Protein AF-A0A1I7XIV9-F1 (afdb_monomer)

Mean predicted aligned error: 5.63 Å

Nearest PDB structures (foldseek):
  6jyj-assembly3_C  TM=9.556E-01  e=9.157E-07  Xenopus tropicalis
  6jyj-assembly2_B  TM=9.566E-01  e=9.157E-07  Xenopus tropicalis
  6jyj-assembly1_A  TM=9.571E-01  e=1.527E-06  Xenopus tropicalis
  7cqz-assembly1_A  TM=9.324E-01  e=4.246E-06  Mus musculus
  6w3j-assembly1_A  TM=9.347E-01  e=5.144E-06  Homo sapiens

Solvent-accessible surface area (backbone atoms only — not comparable to full-atom values): 6182 Å² total; per-residue (Å²): 133,63,67,66,57,52,53,52,50,53,51,51,55,51,51,51,28,52,52,42,46,50,47,62,36,62,38,73,45,76,48,77,37,77,84,92,44,68,65,46,76,42,34,44,48,56,53,53,52,49,54,50,51,54,31,41,74,70,76,45,54,48,82,52,76,43,72,35,64,50,46,39,54,40,30,72,45,94,62,91,70,90,56,93,55,84,42,76,44,65,55,57,84,82,86,54,93,60,44,68,67,75,74,107

Secondary structure (DSSP, 8-state):
--HHHHHHHHHHHHHHHHHHHHHHHHSEEEEPPSTTPPPEEEEHHHHHHHHHHHHHHTT---S--EEEHHHHHHHH-SS-------EEE------STTHHHHH-

Structure (mmCIF, N/CA/C/O backbone):
data_AF-A0A1I7XIV9-F1
#
_entry.id   AF-A0A1I7XIV9-F1
#
loop_
_atom_site.group_PDB
_atom_site.id
_atom_site.type_symbol
_atom_site.label_atom_id
_atom_site.label_alt_id
_atom_site.label_comp_id
_atom_site.label_asym_id
_atom_site.label_entity_id
_atom_site.label_seq_id
_atom_site.pdbx_PDB_ins_code
_atom_site.Cartn_x
_atom_site.Cartn_y
_atom_site.Cartn_z
_atom_site.occupancy
_atom_site.B_iso_or_equiv
_atom_site.auth_seq_id
_atom_site.auth_comp_id
_atom_site.auth_asym_id
_atom_site.auth_atom_id
_atom_site.pdbx_PDB_model_num
ATOM 1 N N . MET A 1 1 ? 21.778 21.747 -29.589 1.00 49.97 1 MET A N 1
ATOM 2 C CA . MET A 1 1 ? 20.470 21.206 -30.030 1.00 49.97 1 MET A CA 1
ATOM 3 C C . MET A 1 1 ? 19.843 20.329 -28.929 1.00 49.97 1 MET A C 1
ATOM 5 O O . MET A 1 1 ? 19.014 19.476 -29.206 1.00 49.97 1 MET A O 1
ATOM 9 N N . ASP A 1 2 ? 20.140 20.590 -27.649 1.00 57.91 2 ASP A N 1
ATOM 10 C CA . ASP A 1 2 ? 20.097 19.527 -26.622 1.00 57.91 2 ASP A CA 1
ATOM 11 C C . ASP A 1 2 ? 18.943 19.641 -25.616 1.00 57.91 2 ASP A C 1
ATOM 13 O O . ASP A 1 2 ? 18.688 18.734 -24.828 1.00 57.91 2 ASP A O 1
ATOM 17 N N . ARG A 1 3 ? 18.185 20.742 -25.657 1.00 53.72 3 ARG A N 1
ATOM 18 C CA . ARG A 1 3 ? 17.109 21.010 -24.687 1.00 53.72 3 ARG A CA 1
ATOM 19 C C . ARG A 1 3 ? 15.806 20.261 -25.001 1.00 53.72 3 ARG A C 1
ATOM 21 O O . ARG A 1 3 ? 15.083 19.872 -24.091 1.00 53.72 3 ARG A O 1
ATOM 28 N N . LEU A 1 4 ? 15.519 20.029 -26.285 1.00 54.88 4 LEU A N 1
ATOM 29 C CA . LEU A 1 4 ? 14.316 19.312 -26.734 1.00 54.88 4 LEU A CA 1
ATOM 30 C C . LEU A 1 4 ? 14.435 17.792 -26.523 1.00 54.88 4 LEU A C 1
ATOM 32 O O . LEU A 1 4 ? 13.471 17.156 -26.098 1.00 54.88 4 LEU A O 1
ATOM 36 N N . ALA A 1 5 ? 15.625 17.223 -26.745 1.00 59.31 5 ALA A N 1
ATOM 37 C CA . ALA A 1 5 ? 15.906 15.809 -26.489 1.00 59.31 5 ALA A CA 1
ATOM 38 C C . ALA A 1 5 ? 15.887 15.488 -24.983 1.00 59.31 5 ALA A C 1
ATOM 40 O O . ALA A 1 5 ? 15.255 14.518 -24.571 1.00 59.31 5 ALA A O 1
ATOM 41 N N . SER A 1 6 ? 16.483 16.358 -24.155 1.00 64.31 6 SER A N 1
ATOM 42 C CA . SER A 1 6 ? 16.474 16.233 -22.690 1.00 64.31 6 SER A CA 1
ATOM 43 C C . SER A 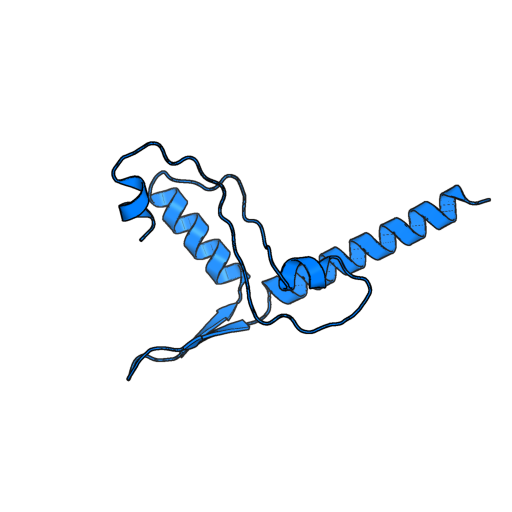1 6 ? 15.052 16.243 -22.107 1.00 64.31 6 SER A C 1
ATOM 45 O O . SER A 1 6 ? 14.707 15.373 -21.308 1.00 64.31 6 SER A O 1
ATOM 47 N N . ASN A 1 7 ? 14.182 17.142 -22.588 1.00 67.81 7 ASN A N 1
ATOM 48 C CA . ASN A 1 7 ? 12.775 17.185 -22.172 1.00 67.81 7 ASN A CA 1
ATOM 49 C C . ASN A 1 7 ? 11.982 15.943 -22.600 1.00 67.81 7 ASN A C 1
ATOM 51 O O . ASN A 1 7 ? 11.099 15.493 -21.872 1.00 67.81 7 ASN A O 1
ATOM 55 N N . SER A 1 8 ? 12.282 15.390 -23.776 1.00 71.56 8 SER A N 1
ATOM 56 C CA . SER A 1 8 ? 11.586 14.209 -24.301 1.00 71.56 8 SER A CA 1
ATOM 57 C C . SER A 1 8 ? 11.967 12.945 -23.531 1.00 71.56 8 SER A C 1
ATOM 59 O O . SER A 1 8 ? 11.095 12.157 -23.174 1.00 71.56 8 SER A O 1
ATOM 61 N N . HIS A 1 9 ? 13.254 12.796 -23.209 1.00 73.81 9 HIS A N 1
ATOM 62 C CA . HIS A 1 9 ? 13.761 11.704 -22.383 1.00 73.81 9 HIS A CA 1
ATOM 63 C C . HIS A 1 9 ? 13.184 11.763 -20.965 1.00 73.81 9 HIS A C 1
ATOM 65 O O . HIS A 1 9 ? 12.604 10.794 -20.491 1.00 73.81 9 HIS A O 1
ATOM 71 N N . PHE A 1 10 ? 13.248 12.928 -20.313 1.00 75.88 10 PHE A N 1
ATOM 72 C CA . PHE A 1 10 ? 12.683 13.114 -18.975 1.00 75.88 10 PHE A CA 1
ATOM 73 C C . PHE A 1 10 ? 11.175 12.817 -18.926 1.00 75.88 10 PHE A C 1
ATOM 75 O O . PHE A 1 10 ? 10.691 12.167 -18.002 1.00 75.88 10 PHE A O 1
ATOM 82 N N . LYS A 1 11 ? 10.426 13.234 -19.956 1.00 78.19 11 LYS A N 1
ATOM 83 C CA . LYS A 1 11 ? 8.996 12.927 -20.076 1.00 78.19 11 LYS A CA 1
ATOM 84 C C . LYS A 1 11 ? 8.735 11.424 -20.215 1.00 78.19 11 LYS A C 1
ATOM 86 O O . LYS A 1 11 ? 7.785 10.932 -19.615 1.00 78.19 11 LYS A O 1
ATOM 91 N N . LEU A 1 12 ? 9.554 10.707 -20.986 1.00 81.44 12 LEU A N 1
ATOM 92 C CA . LEU A 1 12 ? 9.424 9.260 -21.157 1.00 81.44 12 LEU A CA 1
ATOM 93 C C . LEU A 1 12 ? 9.689 8.507 -19.846 1.00 81.44 12 LEU A C 1
ATOM 95 O O . LEU A 1 12 ? 8.923 7.612 -19.498 1.00 81.44 12 LEU A O 1
ATOM 99 N N . GLU A 1 13 ? 10.712 8.911 -19.094 1.00 82.38 13 GLU A N 1
ATOM 100 C CA . GLU A 1 13 ? 11.039 8.306 -17.798 1.00 82.38 13 GLU A CA 1
ATOM 101 C C . GLU A 1 13 ? 9.926 8.522 -16.761 1.00 82.38 13 GLU A C 1
ATOM 103 O O . GLU A 1 13 ? 9.552 7.590 -16.048 1.00 82.38 13 GLU A O 1
ATOM 108 N N . ILE A 1 14 ? 9.298 9.705 -16.742 1.00 87.50 14 ILE A N 1
ATOM 109 C CA . ILE A 1 14 ? 8.121 9.959 -15.895 1.00 87.50 14 ILE A CA 1
ATOM 110 C C . ILE A 1 14 ? 6.950 9.051 -16.278 1.00 87.50 14 ILE A C 1
ATOM 112 O O . ILE A 1 14 ? 6.301 8.492 -15.395 1.00 87.50 14 ILE A O 1
ATOM 116 N N . VAL A 1 15 ? 6.655 8.910 -17.574 1.00 89.50 15 VAL A N 1
ATOM 117 C CA . VAL A 1 15 ? 5.543 8.064 -18.036 1.00 89.50 15 VAL A CA 1
ATOM 118 C C . VAL A 1 15 ? 5.760 6.616 -17.602 1.00 89.50 15 VAL A C 1
ATOM 120 O O . VAL A 1 15 ? 4.859 6.033 -17.005 1.00 89.50 15 VAL A O 1
ATOM 123 N N . LYS A 1 16 ? 6.971 6.076 -17.793 1.00 89.25 16 LYS A N 1
ATOM 124 C CA . LYS A 1 16 ? 7.324 4.729 -17.324 1.00 89.25 16 LYS A CA 1
ATOM 125 C C . LYS A 1 16 ? 7.137 4.577 -15.816 1.00 89.25 16 LYS A C 1
ATOM 127 O O . LYS A 1 16 ? 6.515 3.612 -15.385 1.00 89.25 16 LYS A O 1
ATOM 132 N N . CYS A 1 17 ? 7.618 5.531 -15.015 1.00 93.06 17 CYS A N 1
ATOM 133 C CA . CYS A 1 17 ? 7.441 5.494 -13.561 1.00 93.06 17 CYS A CA 1
ATOM 134 C C . CYS A 1 17 ? 5.955 5.475 -13.171 1.00 93.06 17 CYS A C 1
ATOM 136 O O . CYS A 1 17 ? 5.542 4.706 -12.304 1.00 93.06 17 CYS A O 1
ATOM 138 N N . ILE A 1 18 ? 5.126 6.297 -13.822 1.00 94.75 18 ILE A N 1
ATOM 139 C CA . ILE A 1 18 ? 3.681 6.334 -13.563 1.00 94.75 18 ILE A CA 1
ATOM 140 C C . ILE A 1 18 ? 3.030 4.996 -13.927 1.00 94.75 18 ILE A C 1
ATOM 142 O O . ILE A 1 18 ? 2.183 4.512 -13.176 1.00 94.75 18 ILE A O 1
ATOM 146 N N . ASP A 1 19 ? 3.415 4.388 -15.046 1.00 94.62 19 ASP A N 1
ATOM 147 C CA . ASP A 1 19 ? 2.854 3.108 -15.476 1.00 94.62 19 ASP A CA 1
ATOM 148 C C . ASP A 1 19 ? 3.287 1.960 -14.556 1.00 94.62 19 ASP A C 1
ATOM 150 O O . ASP A 1 19 ? 2.440 1.171 -14.142 1.00 94.62 19 ASP A O 1
ATOM 154 N N . ARG A 1 20 ? 4.549 1.928 -14.111 1.00 95.12 20 ARG A N 1
ATOM 155 C CA . ARG A 1 20 ? 5.017 0.965 -13.096 1.00 95.12 20 ARG A CA 1
ATOM 156 C C . ARG A 1 20 ? 4.271 1.126 -11.778 1.00 95.12 20 ARG A C 1
ATOM 158 O O . ARG A 1 20 ? 3.826 0.136 -11.206 1.00 95.12 20 ARG A O 1
ATOM 165 N N . LEU A 1 21 ? 4.076 2.363 -11.314 1.00 96.88 21 LEU A N 1
ATOM 166 C CA . LEU A 1 21 ? 3.279 2.631 -10.117 1.00 96.88 21 LEU A CA 1
ATOM 167 C C . LEU A 1 21 ? 1.841 2.125 -10.282 1.00 96.88 21 LEU A C 1
ATOM 169 O O . LEU A 1 21 ? 1.297 1.522 -9.362 1.00 96.88 21 LEU A O 1
ATOM 173 N N . ARG A 1 22 ? 1.219 2.345 -11.447 1.00 97.12 22 ARG A N 1
ATOM 174 C CA . ARG A 1 22 ? -0.130 1.835 -11.732 1.00 97.12 22 ARG A CA 1
ATOM 175 C C . ARG A 1 22 ? -0.184 0.316 -11.700 1.00 97.12 22 ARG A C 1
ATOM 177 O O . ARG A 1 22 ? -1.165 -0.200 -11.172 1.00 97.12 22 ARG A O 1
ATOM 184 N N . THR A 1 23 ? 0.821 -0.373 -12.236 1.00 95.31 23 THR A N 1
ATOM 185 C CA . THR A 1 23 ? 0.916 -1.835 -12.159 1.00 95.31 23 THR A CA 1
ATOM 186 C C . THR A 1 23 ? 0.965 -2.280 -10.703 1.00 95.31 23 THR A C 1
ATOM 188 O O . THR A 1 23 ? 0.031 -2.930 -10.250 1.00 95.31 23 THR A O 1
ATOM 191 N N . VAL A 1 24 ? 1.933 -1.786 -9.921 1.00 96.19 24 VAL A N 1
ATOM 192 C CA . VAL A 1 24 ? 2.081 -2.152 -8.499 1.00 96.19 24 VAL A CA 1
ATOM 193 C C . VAL A 1 24 ? 0.805 -1.878 -7.690 1.00 96.19 24 VAL A C 1
ATOM 195 O O . VAL A 1 24 ? 0.427 -2.665 -6.829 1.00 96.19 24 VAL A O 1
ATOM 198 N N . LEU A 1 25 ? 0.101 -0.774 -7.962 1.00 97.75 25 LEU A N 1
ATOM 199 C CA . LEU A 1 25 ? -1.150 -0.444 -7.272 1.00 97.75 25 LEU A CA 1
ATOM 200 C C . LEU A 1 25 ? -2.328 -1.353 -7.664 1.00 97.75 25 LEU A C 1
ATOM 202 O O . LEU A 1 25 ? -3.222 -1.563 -6.843 1.00 97.75 25 LEU A O 1
ATOM 206 N N . ASN A 1 26 ? -2.365 -1.853 -8.901 1.00 97.94 26 ASN A N 1
ATOM 207 C CA . ASN A 1 26 ? -3.436 -2.729 -9.386 1.00 97.94 26 ASN A CA 1
ATOM 208 C C . ASN A 1 26 ? -3.134 -4.219 -9.211 1.00 97.94 26 ASN A C 1
ATOM 210 O O . ASN A 1 26 ? -4.061 -5.023 -9.329 1.00 97.94 26 ASN A O 1
ATOM 214 N N . ASP A 1 27 ? -1.889 -4.578 -8.908 1.00 96.31 27 ASP A N 1
ATOM 215 C CA . ASP A 1 27 ? -1.504 -5.949 -8.620 1.00 96.31 27 ASP A CA 1
ATOM 216 C C . ASP A 1 27 ? -2.248 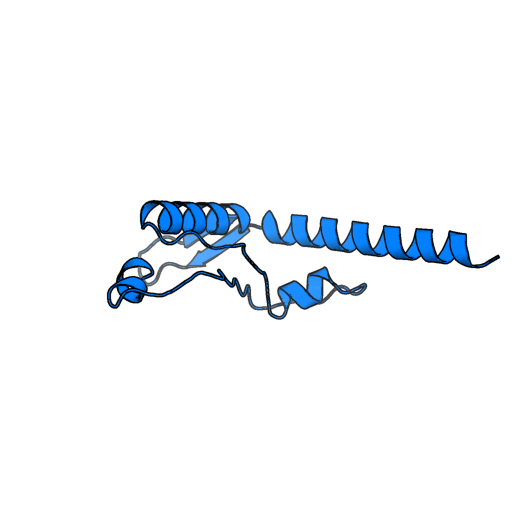-6.485 -7.396 1.00 96.31 27 ASP A C 1
ATOM 218 O O . ASP A 1 27 ? -2.530 -5.778 -6.418 1.00 96.31 27 ASP A O 1
ATOM 222 N N . THR A 1 28 ? -2.595 -7.767 -7.484 1.00 97.25 28 THR A N 1
ATOM 223 C CA . THR A 1 28 ? -3.237 -8.501 -6.396 1.00 97.25 28 THR A CA 1
ATOM 224 C C . THR A 1 28 ? -2.175 -8.958 -5.408 1.00 97.25 28 THR A C 1
ATOM 226 O O . THR A 1 28 ? -1.179 -9.564 -5.793 1.00 97.25 28 THR A O 1
ATOM 229 N N . VAL A 1 29 ? -2.409 -8.663 -4.135 1.00 95.00 29 VAL A N 1
ATOM 230 C CA . VAL A 1 29 ? -1.595 -9.086 -3.002 1.00 95.00 29 VAL A CA 1
ATOM 231 C C . VAL A 1 29 ? -2.381 -10.123 -2.214 1.00 95.00 29 VAL A C 1
ATOM 233 O O . VAL A 1 29 ? -3.558 -9.916 -1.901 1.00 95.00 29 VAL A O 1
ATOM 236 N N . ASP A 1 30 ? -1.708 -11.216 -1.873 1.00 96.50 30 ASP A N 1
ATOM 237 C CA . ASP A 1 30 ? -2.262 -12.274 -1.041 1.00 96.50 30 ASP A CA 1
ATOM 238 C C . ASP A 1 30 ? -1.868 -12.064 0.423 1.00 96.50 30 ASP A C 1
ATOM 240 O O . ASP A 1 30 ? -0.692 -11.979 0.775 1.00 96.50 30 ASP A O 1
ATOM 244 N N . ILE A 1 31 ? -2.869 -12.012 1.298 1.00 95.81 31 ILE A N 1
ATOM 245 C CA . ILE A 1 31 ? -2.697 -12.015 2.750 1.00 95.81 31 ILE A CA 1
ATOM 246 C C . ILE A 1 31 ? -3.085 -13.403 3.245 1.00 95.81 31 ILE A C 1
ATOM 248 O O . ILE A 1 31 ? -4.268 -13.745 3.333 1.00 95.81 31 ILE A O 1
ATOM 252 N N . HIS A 1 32 ? -2.082 -14.220 3.552 1.00 96.81 32 HIS A N 1
ATOM 253 C CA . HIS A 1 32 ? -2.299 -15.590 4.000 1.00 96.81 32 HIS A CA 1
ATOM 254 C C . HIS A 1 32 ? -2.838 -15.637 5.434 1.00 96.81 32 HIS A C 1
ATOM 256 O O . HIS A 1 32 ? -2.208 -15.157 6.379 1.00 96.81 32 HIS A O 1
ATOM 262 N N . GLY A 1 33 ? -4.006 -16.258 5.601 1.00 97.06 33 GLY A N 1
ATOM 263 C CA . GLY A 1 33 ? -4.589 -16.519 6.910 1.00 97.06 33 GLY A CA 1
ATOM 264 C C . GLY A 1 33 ? -3.783 -17.559 7.693 1.00 97.06 33 GLY A C 1
ATOM 265 O O . GLY A 1 33 ? -3.362 -18.584 7.161 1.00 97.06 33 GLY A O 1
ATOM 266 N N . LYS A 1 34 ? -3.574 -17.317 8.990 1.00 97.44 34 LYS A N 1
ATOM 267 C CA . LYS A 1 34 ? -2.937 -18.293 9.886 1.00 97.44 34 LYS A CA 1
ATOM 268 C C . LYS A 1 34 ? -3.939 -19.388 10.275 1.00 97.44 34 LYS A C 1
ATOM 270 O O . LYS A 1 34 ? -5.018 -19.079 10.765 1.00 97.44 34 LYS A O 1
ATOM 275 N N . GLY A 1 35 ? -3.571 -20.665 10.160 1.00 95.81 35 GLY A N 1
ATOM 276 C CA . GLY A 1 35 ? -4.446 -21.788 10.529 1.00 95.81 35 GLY A CA 1
ATOM 277 C C . GLY A 1 35 ? -5.526 -22.044 9.473 1.00 95.81 35 GLY A C 1
ATOM 278 O O . GLY A 1 35 ? -5.197 -22.215 8.308 1.00 95.81 35 GLY A O 1
ATOM 279 N N . ASN A 1 36 ? -6.802 -22.059 9.875 1.00 95.81 36 ASN A N 1
ATOM 280 C CA . ASN A 1 36 ? -7.936 -22.311 8.968 1.00 95.81 36 ASN A CA 1
ATOM 281 C C . ASN A 1 36 ? -8.565 -21.028 8.393 1.00 95.81 36 ASN A C 1
ATOM 283 O O . ASN A 1 36 ? -9.632 -21.086 7.782 1.00 95.81 36 ASN A O 1
ATOM 287 N N . PHE A 1 37 ? -7.954 -19.863 8.620 1.00 98.00 37 PHE A N 1
ATOM 288 C CA . PHE A 1 37 ? -8.421 -18.620 8.010 1.00 98.00 37 PHE A CA 1
ATOM 289 C C . PHE A 1 37 ? -8.074 -18.609 6.511 1.00 98.00 37 PHE A C 1
ATOM 291 O O . PHE A 1 37 ? -6.967 -19.010 6.148 1.00 98.00 37 PHE A O 1
ATOM 298 N N . PRO A 1 38 ? -8.990 -18.161 5.632 1.00 97.38 38 PRO A N 1
ATOM 299 C CA . PRO A 1 38 ? -8.741 -18.136 4.195 1.00 97.38 38 PRO A CA 1
ATOM 300 C C . PRO A 1 38 ? -7.651 -17.120 3.831 1.00 97.38 38 PRO A C 1
ATOM 302 O O . PRO A 1 38 ? -7.420 -16.150 4.554 1.00 97.38 38 PRO A O 1
ATOM 305 N N . THR A 1 39 ? -7.012 -17.323 2.676 1.00 98.06 39 THR A N 1
ATOM 306 C CA . THR A 1 39 ? -6.190 -16.273 2.056 1.00 98.06 39 THR A CA 1
ATOM 307 C C . THR A 1 39 ? -7.107 -15.183 1.509 1.00 98.06 39 THR A C 1
ATOM 309 O O . THR A 1 39 ? -8.114 -15.482 0.866 1.00 98.06 39 THR A O 1
ATOM 312 N N . ILE A 1 40 ? -6.762 -13.926 1.775 1.00 97.31 40 ILE A N 1
ATOM 313 C CA . ILE A 1 40 ? -7.430 -12.760 1.196 1.00 97.31 40 ILE A CA 1
ATOM 314 C C . ILE A 1 40 ? -6.594 -12.302 0.004 1.00 97.31 40 ILE A C 1
ATOM 316 O O . ILE A 1 40 ? -5.465 -11.865 0.197 1.00 97.31 40 ILE A O 1
ATOM 320 N N . SER A 1 41 ? -7.160 -12.369 -1.198 1.00 97.62 41 SER A N 1
ATOM 321 C CA . SER A 1 41 ? -6.551 -11.844 -2.425 1.00 97.62 41 SER A CA 1
ATOM 322 C C . SER A 1 41 ? -7.222 -10.524 -2.786 1.00 97.62 41 SER A C 1
ATOM 324 O O . SER A 1 41 ? -8.424 -10.481 -3.055 1.00 97.62 41 SER A O 1
ATOM 326 N N . VAL A 1 42 ? -6.471 -9.428 -2.746 1.00 97.50 42 VAL A N 1
ATOM 327 C CA . VAL A 1 42 ? -7.009 -8.073 -2.924 1.00 97.50 42 VAL A CA 1
ATOM 328 C C . VAL A 1 42 ? -5.989 -7.184 -3.622 1.00 97.50 42 VAL A C 1
ATOM 330 O O . VAL A 1 42 ? -4.787 -7.367 -3.459 1.00 97.50 42 VAL A O 1
ATOM 333 N N . ARG A 1 43 ? -6.438 -6.199 -4.405 1.00 98.19 43 ARG A N 1
ATOM 334 C CA . ARG A 1 43 ? -5.507 -5.253 -5.030 1.00 98.19 43 ARG A CA 1
ATOM 335 C C . ARG A 1 43 ? -4.888 -4.338 -3.982 1.00 98.19 43 ARG A C 1
ATOM 337 O O . ARG A 1 43 ? -5.576 -3.897 -3.056 1.00 98.19 43 ARG A O 1
ATOM 344 N N . LEU A 1 44 ? -3.625 -3.964 -4.171 1.00 97.88 44 LEU A N 1
ATOM 345 C CA . LEU A 1 44 ? -2.933 -3.059 -3.249 1.00 97.88 44 LEU A CA 1
ATOM 346 C C . LEU A 1 44 ? -3.692 -1.732 -3.057 1.00 97.88 44 LEU A C 1
ATOM 348 O O . LEU A 1 44 ? -3.842 -1.247 -1.933 1.00 97.88 44 LEU A O 1
ATOM 352 N N . ILE A 1 45 ? -4.234 -1.163 -4.138 1.00 98.19 45 ILE A N 1
ATOM 353 C CA . ILE A 1 45 ? -5.006 0.086 -4.087 1.00 98.19 45 ILE A CA 1
ATOM 354 C C . ILE A 1 45 ? -6.286 -0.022 -3.250 1.00 98.19 45 ILE A C 1
ATOM 356 O O . ILE A 1 45 ? -6.702 0.966 -2.637 1.00 98.19 45 ILE A O 1
ATOM 360 N N . ASP A 1 46 ? -6.894 -1.206 -3.179 1.00 98.25 46 ASP A N 1
ATOM 361 C CA . ASP A 1 46 ? -8.114 -1.426 -2.405 1.00 98.25 46 ASP A CA 1
ATOM 362 C C . ASP A 1 46 ? -7.786 -1.511 -0.905 1.00 98.25 46 ASP A C 1
ATOM 364 O O . ASP A 1 46 ? -8.505 -0.923 -0.094 1.00 98.25 46 ASP A O 1
ATOM 368 N N . ILE A 1 47 ? -6.649 -2.122 -0.531 1.00 97.06 47 ILE A N 1
ATOM 369 C CA . ILE A 1 47 ? -6.124 -2.077 0.848 1.00 97.06 47 ILE A CA 1
ATOM 370 C C . ILE A 1 47 ? -5.870 -0.623 1.259 1.00 97.06 47 ILE A C 1
ATOM 372 O O . ILE A 1 47 ? -6.361 -0.176 2.298 1.00 97.06 47 ILE A O 1
ATOM 376 N N . ILE A 1 48 ? -5.143 0.136 0.430 1.00 98.00 48 ILE A N 1
ATOM 377 C CA . ILE A 1 48 ? -4.818 1.544 0.700 1.00 98.00 48 ILE A CA 1
ATOM 378 C C . ILE A 1 48 ? -6.097 2.364 0.888 1.00 98.00 48 ILE A C 1
ATOM 380 O O . ILE A 1 48 ? -6.214 3.122 1.852 1.00 98.00 48 ILE A O 1
ATOM 384 N N . SER A 1 49 ? -7.066 2.209 -0.014 1.00 98.06 49 SER A N 1
ATOM 385 C CA . SER A 1 49 ? -8.348 2.917 0.049 1.00 98.06 49 SER A CA 1
ATOM 386 C C . SER A 1 49 ? -9.119 2.576 1.325 1.00 98.06 49 SER A C 1
ATOM 388 O O . SER A 1 49 ? -9.616 3.480 1.998 1.00 98.06 49 SER A O 1
ATOM 390 N N . CYS A 1 50 ? -9.157 1.296 1.700 1.00 97.81 50 CYS A N 1
ATOM 391 C CA . CYS A 1 50 ? -9.823 0.830 2.911 1.00 97.81 50 CYS A CA 1
ATOM 392 C C . CYS A 1 50 ? -9.189 1.426 4.178 1.00 97.81 50 CYS A C 1
ATOM 394 O O . CYS A 1 50 ? -9.893 2.027 4.991 1.00 97.81 50 CYS A O 1
ATOM 396 N N . VAL A 1 51 ? -7.862 1.338 4.324 1.00 97.31 51 VAL A N 1
ATOM 397 C CA . VAL A 1 51 ? -7.143 1.867 5.497 1.00 97.31 51 VAL A CA 1
ATOM 398 C C . VAL A 1 51 ? -7.326 3.379 5.618 1.00 97.31 51 VAL A C 1
ATOM 400 O O . VAL A 1 51 ? -7.650 3.874 6.697 1.00 97.31 51 VAL A O 1
ATOM 403 N N . ARG A 1 52 ? -7.196 4.128 4.512 1.00 97.69 52 ARG A N 1
ATOM 404 C CA . ARG A 1 52 ? -7.415 5.585 4.514 1.00 97.69 52 AR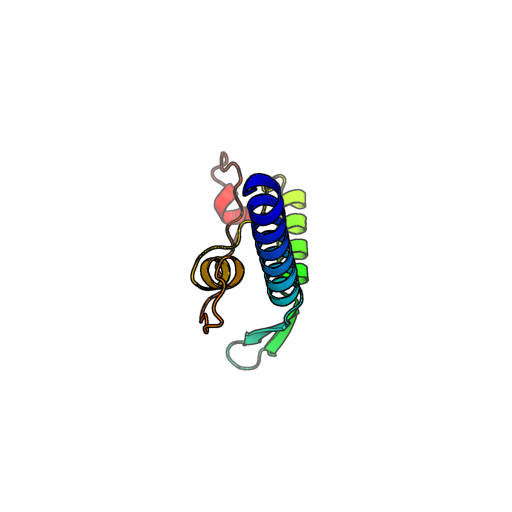G A CA 1
ATOM 405 C C . ARG A 1 52 ? -8.813 5.954 4.992 1.00 97.69 52 ARG A C 1
ATOM 407 O O . ARG A 1 52 ? -8.954 6.899 5.764 1.00 97.69 52 ARG A O 1
ATOM 414 N N . GLU A 1 53 ? -9.831 5.227 4.540 1.00 97.88 53 GLU A N 1
ATOM 415 C CA . GLU A 1 53 ? -11.213 5.499 4.926 1.00 97.88 53 GLU A CA 1
ATOM 416 C C . GLU A 1 53 ? -11.464 5.181 6.404 1.00 97.88 53 GLU A C 1
ATOM 418 O O . GLU A 1 53 ? -12.082 5.976 7.111 1.00 97.88 53 GLU A O 1
ATOM 423 N N . LYS A 1 54 ? -10.921 4.068 6.912 1.00 97.50 54 LYS A N 1
ATOM 424 C CA . LYS A 1 54 ? -11.014 3.717 8.337 1.00 97.50 54 LYS A CA 1
ATOM 425 C C . LYS A 1 54 ? -10.325 4.749 9.231 1.00 97.50 54 LYS A C 1
ATOM 427 O O . LYS A 1 54 ? -10.928 5.198 10.203 1.00 97.50 54 LYS A O 1
ATOM 432 N N . LEU A 1 55 ? -9.124 5.194 8.861 1.00 96.12 55 LEU A N 1
ATOM 433 C CA . LEU A 1 55 ? -8.402 6.250 9.577 1.00 96.12 55 LEU A CA 1
ATOM 434 C C . LEU A 1 55 ? -9.159 7.584 9.552 1.00 96.12 55 LEU A C 1
ATOM 436 O O . LEU A 1 55 ? -9.239 8.274 10.566 1.00 96.12 55 LEU A O 1
ATOM 440 N N . ARG A 1 56 ? -9.781 7.937 8.420 1.00 95.31 56 ARG A N 1
ATOM 441 C CA 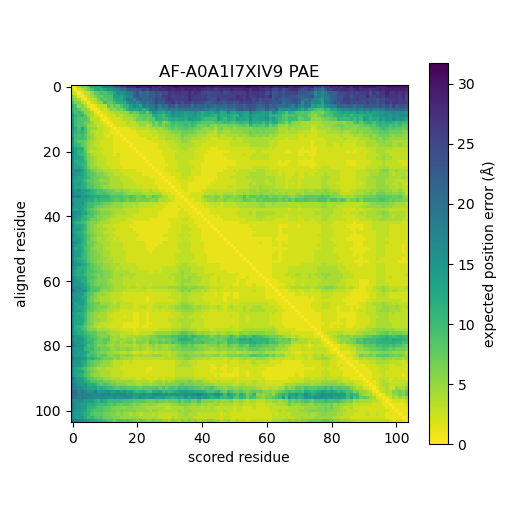. ARG A 1 56 ? -10.628 9.133 8.311 1.00 95.31 56 ARG A CA 1
ATOM 442 C C . ARG A 1 56 ? -11.830 9.062 9.258 1.00 95.31 56 ARG A C 1
ATOM 444 O O . ARG A 1 56 ? -12.106 10.042 9.941 1.00 95.31 56 ARG A O 1
ATOM 451 N N . ILE A 1 57 ? -12.521 7.921 9.317 1.00 96.31 57 ILE A N 1
ATOM 452 C CA . ILE A 1 57 ? -13.656 7.696 10.232 1.00 96.31 57 ILE A CA 1
ATOM 453 C C . ILE A 1 57 ? -13.212 7.787 11.700 1.00 96.31 57 ILE A C 1
ATOM 455 O O . ILE A 1 57 ? -13.958 8.293 12.533 1.00 96.31 57 ILE A O 1
ATOM 459 N N . ALA A 1 58 ? -11.984 7.369 12.011 1.00 93.81 58 ALA A N 1
ATOM 460 C CA . ALA A 1 58 ? -11.392 7.489 13.341 1.00 93.81 58 ALA A CA 1
ATOM 461 C C . ALA A 1 58 ? -10.922 8.919 13.701 1.00 93.81 58 ALA A C 1
ATOM 463 O O . ALA A 1 58 ? -10.307 9.102 14.751 1.00 93.81 58 ALA A O 1
ATOM 464 N N . ASN A 1 59 ? -11.206 9.929 12.863 1.00 93.56 59 ASN A N 1
ATOM 465 C CA . ASN A 1 59 ? -10.696 11.305 12.971 1.00 93.56 59 ASN A CA 1
ATOM 466 C C . ASN A 1 59 ? -9.162 11.397 12.934 1.00 93.56 59 ASN A C 1
ATOM 468 O O . ASN A 1 59 ? -8.563 12.260 13.569 1.00 93.56 59 ASN A O 1
ATOM 472 N N . MET A 1 60 ? -8.523 10.516 12.165 1.00 94.25 60 MET A N 1
ATOM 473 C CA . MET A 1 60 ? -7.071 10.444 12.014 1.00 94.25 60 MET A CA 1
ATOM 474 C C . MET A 1 60 ? -6.642 10.411 10.534 1.00 94.25 60 MET A C 1
ATOM 476 O O . MET A 1 60 ? -5.926 9.503 10.111 1.00 94.25 60 MET A O 1
ATOM 480 N N . PRO A 1 61 ? -7.102 11.353 9.689 1.00 95.44 61 PRO A N 1
ATOM 481 C CA . PRO A 1 61 ? -6.874 11.278 8.252 1.00 95.44 61 PRO A CA 1
ATOM 482 C C . PRO A 1 61 ? -5.378 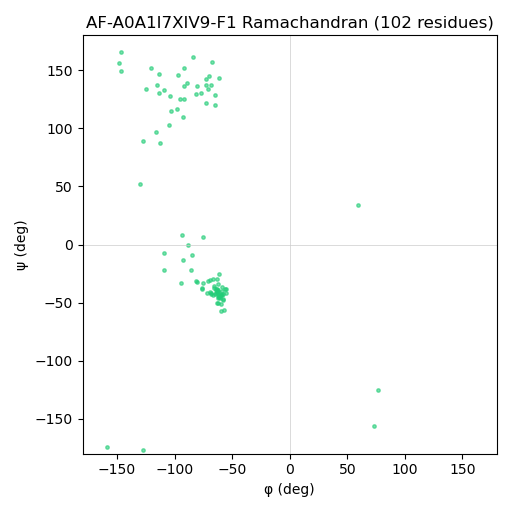11.405 7.904 1.00 95.44 61 PRO A C 1
ATOM 484 O O . PRO A 1 61 ? -4.732 12.376 8.306 1.00 95.44 61 PRO A O 1
ATOM 487 N N . PRO A 1 62 ? -4.812 10.486 7.103 1.00 96.19 62 PRO A N 1
ATOM 488 C CA . PRO A 1 62 ? -3.444 10.637 6.629 1.00 96.19 62 PRO A CA 1
ATOM 489 C C . PRO A 1 62 ? -3.349 11.745 5.570 1.00 96.19 62 PRO A C 1
ATOM 491 O O . PRO A 1 62 ? -4.221 11.874 4.707 1.00 96.19 62 PRO A O 1
ATOM 494 N N . LYS A 1 63 ? -2.252 12.515 5.592 1.00 95.19 63 LYS A N 1
ATOM 495 C CA . LYS A 1 63 ? -1.968 13.604 4.634 1.00 95.19 63 LYS A CA 1
ATOM 496 C C . LYS A 1 63 ? -1.813 13.070 3.208 1.00 95.19 63 LYS A C 1
ATOM 498 O O . LYS A 1 63 ? -2.249 13.691 2.243 1.00 95.19 63 LYS A O 1
ATOM 503 N N . CYS A 1 64 ? -1.184 11.908 3.079 1.00 95.56 64 CYS A N 1
ATOM 504 C CA . CYS A 1 64 ? -1.025 11.158 1.840 1.00 95.56 64 CYS A CA 1
ATOM 505 C C . CYS A 1 64 ? -0.738 9.685 2.167 1.00 95.56 64 CYS A C 1
ATOM 507 O O . CYS A 1 64 ? -0.769 9.286 3.328 1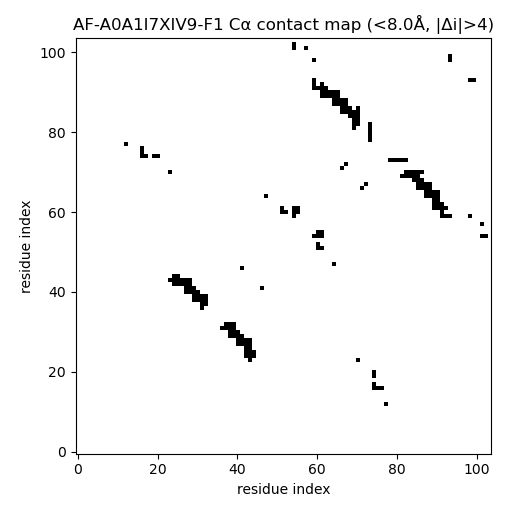.00 95.56 64 CYS A O 1
ATOM 509 N N . VAL A 1 65 ? -0.451 8.881 1.146 1.00 97.44 65 VAL A N 1
ATOM 510 C CA . VAL A 1 65 ? 0.126 7.543 1.315 1.00 97.44 65 VAL A CA 1
ATOM 511 C C . VAL A 1 65 ? 1.391 7.491 0.482 1.00 97.44 65 VAL A C 1
ATOM 513 O O . VAL A 1 65 ? 1.399 7.960 -0.657 1.00 97.44 65 VAL A O 1
ATOM 516 N N . LYS A 1 66 ? 2.468 6.976 1.066 1.00 97.69 66 LYS A N 1
ATOM 517 C CA . LYS A 1 66 ? 3.759 6.816 0.402 1.00 97.69 66 LYS A CA 1
ATOM 518 C C . LYS A 1 66 ? 4.074 5.333 0.301 1.00 97.69 66 LYS A C 1
ATOM 520 O O . LYS A 1 66 ? 3.878 4.603 1.266 1.00 97.69 66 LYS A O 1
ATOM 525 N N . LEU A 1 67 ? 4.584 4.927 -0.852 1.00 97.19 67 LEU A N 1
ATOM 526 C CA . LEU A 1 67 ? 5.218 3.630 -1.034 1.00 97.19 67 LEU A CA 1
ATOM 527 C C . LEU A 1 67 ? 6.719 3.796 -0.778 1.00 97.19 67 LEU A C 1
ATOM 529 O O . LEU A 1 67 ? 7.308 4.784 -1.222 1.00 97.19 67 LEU A O 1
ATOM 533 N N . ASN A 1 68 ? 7.317 2.863 -0.050 1.00 96.25 68 ASN A N 1
ATOM 534 C CA . ASN A 1 68 ? 8.737 2.855 0.282 1.00 96.25 68 ASN A CA 1
ATOM 535 C C . ASN A 1 68 ? 9.377 1.502 -0.089 1.00 96.25 68 ASN A C 1
ATOM 537 O O . ASN A 1 68 ? 8.730 0.636 -0.681 1.00 96.25 68 ASN A O 1
ATOM 541 N N . GLY A 1 69 ? 10.661 1.345 0.229 1.00 96.06 69 GLY A N 1
ATOM 542 C CA . GLY A 1 69 ? 11.374 0.078 0.115 1.00 96.06 69 GLY A CA 1
ATOM 543 C C . GLY A 1 69 ? 11.684 -0.321 -1.325 1.00 96.06 69 GLY A C 1
ATOM 544 O O . GLY A 1 69 ? 11.773 0.516 -2.230 1.00 96.06 69 GLY A O 1
ATOM 545 N N . GLY A 1 70 ? 11.863 -1.626 -1.538 1.00 95.50 70 GLY A N 1
ATOM 546 C CA . GLY A 1 70 ? 12.238 -2.187 -2.838 1.00 95.50 70 GLY A CA 1
ATOM 547 C C . GLY A 1 70 ? 11.238 -1.858 -3.948 1.00 95.50 70 GLY A C 1
ATOM 548 O O . GLY A 1 70 ? 11.652 -1.565 -5.067 1.00 95.50 70 GLY A O 1
ATOM 549 N N . ALA A 1 71 ? 9.941 -1.818 -3.633 1.00 95.75 71 ALA A N 1
ATOM 550 C CA . ALA A 1 71 ? 8.892 -1.477 -4.591 1.00 95.75 71 ALA A CA 1
ATOM 551 C C . ALA A 1 71 ? 8.982 -0.018 -5.078 1.00 95.75 71 ALA A C 1
ATOM 553 O O . ALA A 1 71 ? 8.774 0.260 -6.259 1.00 95.75 71 ALA A O 1
ATOM 554 N N . ALA A 1 72 ? 9.344 0.922 -4.197 1.00 96.62 72 ALA A N 1
ATOM 555 C CA . ALA A 1 72 ? 9.559 2.315 -4.590 1.00 96.62 72 ALA A CA 1
ATOM 556 C C . ALA A 1 72 ? 10.777 2.457 -5.514 1.00 96.62 72 ALA A C 1
ATOM 558 O O . ALA A 1 72 ? 10.697 3.128 -6.545 1.00 96.62 72 ALA A O 1
ATOM 559 N N . SER A 1 73 ? 11.878 1.775 -5.182 1.00 95.56 73 SER A N 1
ATOM 560 C CA . SER A 1 73 ? 13.068 1.722 -6.037 1.00 95.56 73 SER A CA 1
ATOM 561 C C . SER A 1 73 ? 12.768 1.074 -7.387 1.00 95.56 73 SER A C 1
ATOM 563 O O . SER A 1 73 ? 13.269 1.546 -8.402 1.00 95.56 73 SER A O 1
ATOM 565 N N . PHE A 1 74 ? 11.939 0.022 -7.412 1.00 95.19 74 PHE A N 1
ATOM 566 C CA . PHE A 1 74 ? 11.487 -0.621 -8.644 1.00 95.19 74 PHE A CA 1
ATOM 567 C C . PHE A 1 74 ? 10.796 0.412 -9.526 1.00 95.19 74 PHE A C 1
ATOM 569 O O . PHE A 1 74 ? 11.264 0.691 -10.619 1.00 95.19 74 PHE A O 1
ATOM 576 N N . ILE A 1 75 ? 9.761 1.081 -9.022 1.00 95.44 75 ILE A N 1
ATOM 577 C CA . ILE A 1 75 ? 8.992 2.072 -9.787 1.00 95.44 75 ILE A CA 1
ATOM 578 C C . ILE A 1 75 ? 9.866 3.193 -10.366 1.00 95.44 75 ILE A C 1
ATOM 580 O O . ILE A 1 75 ? 9.605 3.634 -11.482 1.00 95.44 75 ILE A O 1
ATOM 584 N N . ALA A 1 76 ? 10.873 3.651 -9.619 1.00 93.31 76 ALA A N 1
ATOM 585 C CA . ALA A 1 76 ? 11.741 4.761 -10.011 1.00 93.31 76 ALA A CA 1
ATOM 586 C C . ALA A 1 76 ? 12.928 4.360 -10.909 1.00 93.31 76 ALA A C 1
ATOM 588 O O . ALA A 1 76 ? 13.645 5.239 -11.390 1.00 93.31 76 ALA A O 1
ATOM 589 N N . SER A 1 77 ? 13.174 3.063 -11.104 1.00 89.81 77 SER A N 1
ATOM 590 C CA . SER A 1 77 ? 14.288 2.571 -11.914 1.00 89.81 77 SER A CA 1
ATOM 591 C C . SER A 1 77 ? 13.942 2.542 -13.407 1.00 89.81 77 SER A C 1
ATOM 593 O O . SER A 1 77 ? 12.772 2.523 -13.792 1.00 89.81 77 SER A O 1
ATOM 595 N N . ALA A 1 78 ? 14.964 2.488 -14.260 1.00 83.94 78 ALA A N 1
ATOM 596 C CA . ALA A 1 78 ? 14.814 2.095 -15.663 1.00 83.94 78 ALA A CA 1
ATOM 597 C C . ALA A 1 78 ? 14.878 0.567 -15.840 1.00 83.94 78 ALA A C 1
ATOM 599 O O . ALA A 1 78 ? 14.353 0.044 -16.821 1.00 83.94 78 ALA A O 1
ATOM 600 N N . ASP A 1 79 ? 15.485 -0.131 -14.877 1.00 87.38 79 ASP A N 1
ATOM 601 C CA . ASP A 1 79 ? 15.693 -1.575 -14.902 1.00 87.38 79 ASP A CA 1
ATOM 602 C C . ASP A 1 79 ? 14.544 -2.322 -14.218 1.00 87.38 79 ASP A C 1
ATOM 604 O O . ASP A 1 79 ? 13.905 -1.821 -13.278 1.00 87.38 79 ASP A O 1
ATOM 608 N N . ASP A 1 80 ? 14.325 -3.555 -14.663 1.00 85.62 80 ASP A N 1
ATOM 609 C CA . ASP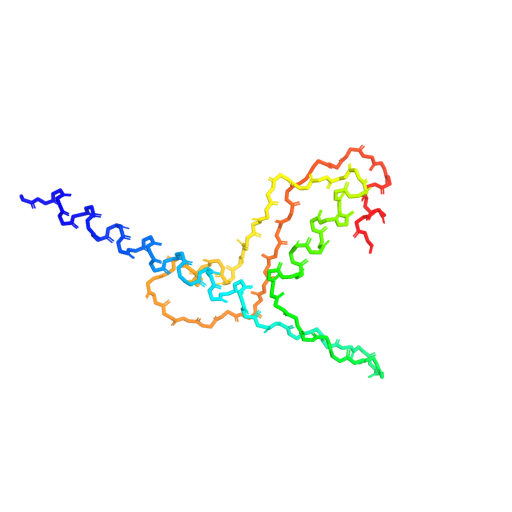 A 1 80 ? 13.424 -4.503 -14.023 1.00 85.62 80 ASP A CA 1
ATOM 610 C C . ASP A 1 80 ? 14.194 -5.364 -13.022 1.00 85.62 80 ASP A C 1
ATOM 612 O O . ASP A 1 80 ? 15.185 -6.017 -13.349 1.00 85.62 80 ASP A O 1
ATOM 616 N N . PHE A 1 81 ? 13.722 -5.370 -11.781 1.00 92.12 81 PHE A N 1
ATOM 617 C CA . PHE A 1 81 ? 14.236 -6.223 -10.719 1.00 92.12 81 PHE A CA 1
ATOM 618 C C . PHE A 1 81 ? 13.103 -6.626 -9.781 1.00 92.12 81 PHE A C 1
ATOM 620 O O . PHE A 1 81 ? 12.016 -6.054 -9.804 1.00 92.12 81 PHE A O 1
ATOM 627 N N . VAL A 1 82 ? 13.348 -7.631 -8.951 1.00 91.25 82 VAL A N 1
ATOM 628 C CA . VAL A 1 82 ? 12.342 -8.145 -8.019 1.00 91.25 82 VAL A CA 1
ATOM 629 C C . VAL A 1 82 ? 12.420 -7.375 -6.703 1.00 91.25 82 VAL A C 1
ATOM 631 O O . VAL A 1 82 ? 13.509 -7.109 -6.197 1.00 91.25 82 VAL A O 1
ATOM 634 N N . TYR A 1 83 ? 11.268 -7.050 -6.125 1.00 93.75 83 TYR A N 1
ATOM 635 C CA . TYR A 1 83 ? 11.141 -6.585 -4.746 1.00 93.75 83 TYR A CA 1
ATOM 636 C C . TYR A 1 83 ? 10.372 -7.633 -3.934 1.00 93.75 83 TYR A C 1
ATOM 638 O O . TYR A 1 83 ? 9.506 -8.320 -4.470 1.00 93.75 83 TYR A O 1
ATOM 646 N N . ALA A 1 84 ? 10.714 -7.778 -2.655 1.00 90.38 84 ALA A N 1
ATOM 647 C CA . ALA A 1 84 ? 10.086 -8.764 -1.774 1.00 90.38 84 ALA A CA 1
ATOM 648 C C . ALA A 1 84 ? 8.924 -8.173 -0.965 1.00 90.38 84 ALA A C 1
ATOM 650 O O . ALA A 1 84 ? 7.938 -8.859 -0.712 1.00 90.38 84 ALA A O 1
ATOM 651 N N . ASP A 1 85 ? 9.037 -6.892 -0.606 1.00 93.75 85 ASP A N 1
ATOM 652 C CA . ASP A 1 85 ? 8.163 -6.248 0.369 1.00 93.75 85 ASP A CA 1
ATOM 653 C C . ASP A 1 85 ? 7.409 -5.056 -0.233 1.00 93.75 85 ASP A C 1
ATOM 655 O O . ASP A 1 85 ? 7.881 -4.380 -1.157 1.00 93.75 85 ASP A O 1
ATOM 659 N N . LEU A 1 86 ? 6.230 -4.786 0.331 1.00 96.00 86 LEU A N 1
ATOM 660 C CA . LEU A 1 86 ? 5.398 -3.623 0.036 1.00 96.00 86 LEU A CA 1
ATOM 661 C C . LEU A 1 86 ? 5.276 -2.753 1.290 1.00 96.00 86 LEU A C 1
ATOM 663 O O . LEU A 1 86 ? 4.421 -2.985 2.145 1.00 96.00 86 LEU A O 1
ATOM 667 N N . ASP A 1 87 ? 6.112 -1.720 1.376 1.00 96.81 87 ASP A N 1
ATOM 668 C CA . ASP A 1 87 ? 6.136 -0.811 2.520 1.00 96.81 87 ASP A CA 1
ATOM 669 C C . ASP A 1 87 ? 5.225 0.396 2.285 1.00 96.81 87 ASP A C 1
ATOM 671 O O . ASP A 1 87 ? 5.527 1.283 1.481 1.00 96.81 87 ASP A O 1
ATOM 675 N N . LEU A 1 88 ? 4.114 0.466 3.018 1.00 97.69 88 LEU A N 1
ATOM 676 C CA . LEU A 1 88 ? 3.189 1.596 2.973 1.00 97.69 88 LEU A CA 1
ATOM 677 C C . LEU A 1 88 ? 3.360 2.488 4.202 1.00 97.69 88 LEU A C 1
ATOM 679 O O . LEU A 1 88 ? 3.266 2.038 5.340 1.00 97.69 88 LEU A O 1
ATOM 683 N N . ILE A 1 89 ? 3.547 3.784 3.968 1.00 97.75 89 ILE A N 1
ATOM 684 C CA . ILE A 1 89 ? 3.627 4.801 5.017 1.00 97.75 89 ILE A CA 1
ATOM 685 C C . ILE A 1 89 ? 2.411 5.715 4.892 1.00 97.75 89 ILE A C 1
ATOM 687 O O . ILE A 1 89 ? 2.139 6.259 3.819 1.00 97.75 89 ILE A O 1
ATOM 691 N N . PHE A 1 90 ? 1.722 5.933 6.012 1.00 97.25 90 PHE A N 1
ATOM 692 C CA . PHE A 1 90 ? 0.570 6.826 6.140 1.00 97.25 90 PHE A CA 1
ATOM 693 C C . PHE A 1 90 ? 0.953 8.012 7.038 1.00 97.25 90 PHE A C 1
ATOM 695 O O . PHE A 1 90 ? 0.776 7.937 8.251 1.00 97.25 90 PHE A O 1
ATOM 702 N N . PRO A 1 91 ? 1.529 9.106 6.498 1.00 96.12 91 PRO A N 1
ATOM 703 C CA . PRO A 1 91 ? 1.892 10.258 7.312 1.00 96.12 91 PRO A CA 1
ATOM 704 C C . PRO A 1 91 ? 0.640 10.914 7.894 1.00 96.12 91 PRO A C 1
ATOM 706 O O . PRO A 1 91 ? -0.223 11.379 7.149 1.00 96.12 91 PRO A O 1
ATOM 709 N N . MET A 1 92 ? 0.562 10.978 9.216 1.00 93.25 92 MET A N 1
ATOM 710 C CA . MET A 1 92 ? -0.582 11.487 9.968 1.00 93.25 92 MET A CA 1
ATOM 711 C C . MET A 1 92 ? -0.104 12.130 11.268 1.00 93.25 92 MET A C 1
ATOM 713 O O . MET A 1 92 ? 0.990 11.831 11.748 1.00 93.25 92 MET A O 1
ATOM 717 N N . GLU A 1 93 ? -0.907 13.036 11.809 1.00 90.19 93 GLU A N 1
ATOM 718 C CA . GLU A 1 93 ? -0.667 13.611 13.131 1.00 90.19 93 GLU A CA 1
ATOM 719 C C . GLU A 1 93 ? -1.162 12.636 14.201 1.00 90.19 93 GLU A C 1
ATOM 721 O O . GLU A 1 93 ? -2.216 12.014 14.061 1.00 90.19 93 GLU A O 1
ATOM 726 N N . VAL A 1 94 ? -0.354 12.458 15.244 1.00 87.38 94 VAL A N 1
ATOM 727 C CA . VAL A 1 94 ? -0.598 11.511 16.334 1.00 87.38 94 VAL A CA 1
ATOM 728 C C . VAL A 1 94 ? -0.484 12.303 17.628 1.00 87.38 94 VAL A C 1
ATOM 730 O O . VAL A 1 94 ? 0.604 12.463 18.174 1.00 87.38 94 VAL A O 1
ATOM 733 N N . GLU A 1 95 ? -1.603 12.873 18.066 1.00 83.00 95 GLU A N 1
ATOM 734 C CA . GLU A 1 95 ? -1.636 13.817 19.193 1.00 83.00 95 GLU A CA 1
ATOM 735 C C . GLU A 1 95 ? -2.298 13.229 20.450 1.00 83.00 95 GLU A C 1
ATOM 737 O O . GLU A 1 95 ? -2.041 13.690 21.559 1.00 83.00 95 GLU A O 1
ATOM 742 N N . GLY A 1 96 ? -3.134 12.194 20.302 1.00 82.88 96 GLY A N 1
ATOM 743 C CA . GLY A 1 96 ? -3.876 11.580 21.407 1.00 82.88 96 GLY A CA 1
ATOM 744 C C . GLY A 1 96 ? -3.196 10.334 21.975 1.00 82.88 96 GLY A C 1
ATOM 745 O O . GLY A 1 96 ? -2.639 9.530 21.228 1.00 82.88 96 GLY A O 1
ATOM 746 N N . SER A 1 97 ? -3.319 10.106 23.285 1.00 85.62 97 SER A N 1
ATOM 747 C CA . SER A 1 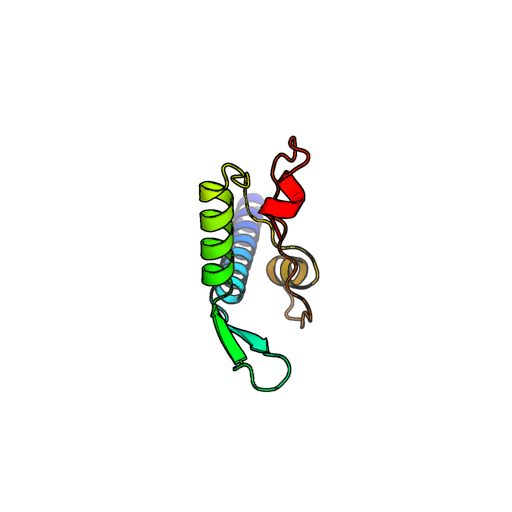97 ? -2.839 8.872 23.931 1.00 85.62 97 SER A CA 1
ATOM 748 C C . SER A 1 97 ? -3.527 7.606 23.401 1.00 85.62 97 SER A C 1
ATOM 750 O O . SER A 1 97 ? -2.919 6.542 23.415 1.00 85.62 97 SER A O 1
ATOM 752 N N . ASP A 1 98 ? -4.752 7.729 22.877 1.00 90.62 98 ASP A N 1
ATOM 753 C CA . ASP A 1 98 ? -5.534 6.642 22.268 1.00 90.62 98 ASP A CA 1
ATOM 754 C C . ASP A 1 98 ? -5.263 6.444 20.763 1.00 90.62 98 ASP A C 1
ATOM 756 O O . ASP A 1 98 ? -5.837 5.561 20.126 1.00 90.62 98 ASP A O 1
ATOM 760 N N . SER A 1 99 ? -4.387 7.258 20.165 1.00 91.44 99 SER A N 1
ATOM 761 C CA . SER A 1 99 ? -4.164 7.269 18.715 1.00 91.44 99 SER A CA 1
ATOM 762 C C . SER A 1 99 ? -3.586 5.953 18.197 1.00 91.44 99 SER A C 1
ATOM 764 O O . SER A 1 99 ? -3.978 5.475 17.137 1.00 91.44 99 SER A O 1
ATOM 766 N N . PHE A 1 100 ? -2.687 5.331 18.961 1.00 91.50 100 PHE A N 1
ATOM 767 C CA . PHE A 1 100 ? -2.122 4.028 18.605 1.00 91.50 100 PHE A CA 1
ATOM 768 C C . PHE A 1 100 ? -3.147 2.896 18.711 1.00 91.50 100 PHE A C 1
ATOM 770 O O . PHE A 1 100 ? -3.074 1.941 17.941 1.00 91.50 100 PHE A O 1
ATOM 777 N N . ASP A 1 101 ? -4.111 3.009 19.626 1.00 92.19 101 ASP A N 1
ATOM 778 C CA . ASP A 1 101 ? -5.173 2.015 19.782 1.00 92.19 101 ASP A CA 1
ATOM 779 C C . ASP A 1 101 ? -6.215 2.124 18.669 1.00 92.19 101 ASP A C 1
ATOM 781 O O . ASP A 1 101 ? -6.731 1.106 18.231 1.00 92.19 101 ASP A O 1
ATOM 785 N N . LYS A 1 102 ? -6.477 3.333 18.158 1.00 91.44 102 LYS A N 1
ATOM 786 C CA . LYS A 1 102 ? -7.340 3.549 16.983 1.00 91.44 102 LYS A CA 1
ATOM 787 C C . LYS A 1 102 ? -6.752 2.994 15.683 1.00 91.44 102 LYS A C 1
ATOM 789 O O . LYS A 1 102 ? -7.508 2.678 14.768 1.00 91.44 102 LYS A O 1
ATOM 794 N N . VAL A 1 103 ? -5.423 2.949 15.575 1.00 93.62 103 VAL A N 1
ATOM 795 C CA . VAL A 1 103 ? -4.712 2.441 14.389 1.00 93.62 103 VAL A CA 1
ATOM 796 C C . VAL A 1 103 ? -4.611 0.913 14.389 1.00 93.62 103 VAL A C 1
ATOM 798 O O . VAL A 1 103 ? -4.569 0.322 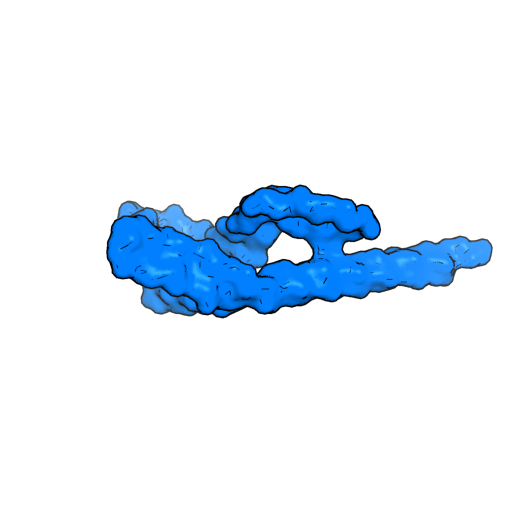13.311 1.00 93.62 103 VAL A O 1
ATOM 801 N N . ARG A 1 104 ? -4.536 0.290 15.570 1.00 90.44 104 ARG A N 1
ATOM 802 C CA . ARG A 1 104 ? -4.409 -1.165 15.734 1.00 90.44 104 ARG A CA 1
ATOM 803 C C . ARG A 1 104 ? -5.709 -1.895 15.405 1.00 90.44 104 ARG A C 1
ATOM 805 O O . ARG A 1 104 ? -5.598 -2.974 14.785 1.00 90.44 104 ARG A O 1
#

Foldseek 3Di:
DPPVVVVVVVVVLVVQLVVLVVCQQQAWDWDPDDDPDHIDTDGNVVVVVVLQVLCVVVVWHFPDKDWDDPSNVCSNDPDHDDDDDTDIDRHTDDDDPCSVVSND

Organism: Heterorhabditis bacteriophora (NCBI:txid37862)

InterPro domains:
  IPR012937 Terminal nucleotidyltransferase [PF07984] (17-104)
  IPR012937 Terminal nucleotidyltransferase [PTHR12974] (15-104)

pLDDT: mean 91.12, std 10.45, range [49.97, 98.25]

Sequence (104 aa):
MDRLASNSHFKLEIVKCIDRLRTVLNDTVDIHGKGNFPTISVRLIDIISCVREKLRIANMPPKCVKLNGGAASFIASADDFVYADLDLIFPMEVEGSDSFDKVR

Radius of gyration: 17.98 Å; Cα contacts (8 Å, |Δi|>4): 104; chains: 1; bounding box: 34×44×54 Å